Protein AF-T0RQZ4-F1 (afdb_monomer)

Organism: Saprolegnia diclina (strain VS20) (NCBI:txid1156394)

Structure (mmCIF, N/CA/C/O backbone):
data_AF-T0RQZ4-F1
#
_entry.id   AF-T0RQZ4-F1
#
loop_
_atom_site.group_PDB
_atom_site.id
_atom_site.type_symbol
_atom_site.label_atom_id
_atom_site.label_alt_id
_atom_site.label_comp_id
_atom_site.label_asym_id
_atom_site.label_entity_id
_atom_site.label_seq_id
_atom_site.pdbx_PDB_ins_code
_atom_site.Cartn_x
_atom_site.Cartn_y
_atom_site.Cartn_z
_atom_site.occupancy
_atom_site.B_iso_or_equiv
_atom_site.auth_seq_id
_atom_site.auth_comp_id
_atom_site.auth_asym_id
_atom_site.auth_atom_id
_atom_site.pdbx_PDB_model_num
ATOM 1 N N . MET A 1 1 ? 14.584 6.605 -22.635 1.00 81.25 1 MET A N 1
ATOM 2 C CA . MET A 1 1 ? 15.066 6.398 -21.259 1.00 81.25 1 MET A CA 1
ATOM 3 C C . MET A 1 1 ? 16.107 5.283 -21.210 1.00 81.25 1 MET A C 1
ATOM 5 O O . MET A 1 1 ? 16.076 4.429 -22.085 1.00 81.25 1 MET A O 1
ATOM 9 N N . VAL A 1 2 ? 17.010 5.279 -20.231 1.00 85.50 2 VAL A N 1
ATOM 10 C CA . VAL A 1 2 ? 18.076 4.278 -20.057 1.00 85.50 2 VAL A CA 1
ATOM 11 C C . VAL A 1 2 ? 18.074 3.786 -18.611 1.00 85.50 2 VAL A C 1
ATOM 13 O O . VAL A 1 2 ? 17.980 4.597 -17.697 1.00 85.50 2 VAL A O 1
ATOM 16 N N . ILE A 1 3 ? 18.207 2.474 -18.395 1.00 86.31 3 ILE A N 1
ATOM 17 C CA . ILE A 1 3 ? 18.365 1.912 -17.043 1.00 86.31 3 ILE A CA 1
ATOM 18 C C . ILE A 1 3 ? 19.718 2.352 -16.476 1.00 86.31 3 ILE A C 1
ATOM 20 O O . ILE A 1 3 ? 20.751 2.142 -17.133 1.00 86.31 3 ILE A O 1
ATOM 24 N N . LYS A 1 4 ? 19.682 2.965 -15.289 1.00 89.12 4 LYS A N 1
ATOM 25 C CA . LYS A 1 4 ? 20.854 3.384 -14.512 1.00 89.12 4 LYS A CA 1
ATOM 26 C C . LYS A 1 4 ? 21.158 2.427 -13.371 1.00 89.12 4 LYS A C 1
ATOM 28 O O . LYS A 1 4 ? 22.327 2.123 -13.177 1.00 89.12 4 LYS A O 1
ATOM 33 N N . ASP A 1 5 ? 20.125 1.971 -12.672 1.00 87.69 5 ASP A N 1
ATOM 34 C CA . ASP A 1 5 ? 20.266 1.143 -11.477 1.00 87.69 5 ASP A CA 1
ATOM 35 C C . ASP A 1 5 ? 18.985 0.330 -11.211 1.00 87.69 5 ASP A C 1
ATOM 37 O O . ASP A 1 5 ? 17.994 0.462 -11.939 1.00 87.69 5 ASP A O 1
ATOM 41 N N . THR A 1 6 ? 18.994 -0.487 -10.162 1.00 87.94 6 THR A N 1
ATOM 42 C CA . THR A 1 6 ? 17.877 -1.313 -9.688 1.00 87.94 6 THR A CA 1
ATOM 43 C C . THR A 1 6 ? 17.636 -1.098 -8.201 1.00 87.94 6 THR A C 1
ATOM 45 O O . THR A 1 6 ? 18.568 -1.167 -7.409 1.00 87.94 6 THR A O 1
ATOM 48 N N . VAL A 1 7 ? 16.378 -0.875 -7.815 1.00 87.06 7 VAL A N 1
ATOM 49 C CA . VAL A 1 7 ? 15.953 -0.832 -6.403 1.00 87.06 7 VAL A CA 1
ATOM 50 C C . VAL A 1 7 ? 15.692 -2.248 -5.889 1.00 87.06 7 VAL A C 1
ATOM 52 O O . VAL A 1 7 ? 16.010 -2.572 -4.748 1.00 87.06 7 VAL A O 1
ATOM 55 N N . SER A 1 8 ? 15.129 -3.091 -6.751 1.00 85.12 8 SER A N 1
ATOM 56 C CA . SER A 1 8 ? 14.839 -4.498 -6.502 1.00 85.12 8 SER A CA 1
ATOM 57 C C . SER A 1 8 ? 14.803 -5.262 -7.827 1.00 85.12 8 SER A C 1
ATOM 59 O O . SER A 1 8 ? 14.962 -4.669 -8.898 1.00 85.12 8 SER A O 1
ATOM 61 N N . ASP A 1 9 ? 14.512 -6.561 -7.766 1.00 82.38 9 ASP A N 1
ATOM 62 C CA . ASP A 1 9 ? 14.287 -7.396 -8.953 1.00 82.38 9 ASP A CA 1
ATOM 63 C C . ASP A 1 9 ? 13.127 -6.889 -9.831 1.00 82.38 9 ASP A C 1
ATOM 65 O O . ASP A 1 9 ? 13.069 -7.184 -11.026 1.00 82.38 9 ASP A O 1
ATOM 69 N N . TRP A 1 10 ? 12.202 -6.110 -9.256 1.00 83.62 10 TRP A N 1
ATOM 70 C CA . TRP A 1 10 ? 10.980 -5.664 -9.927 1.00 83.62 10 TRP A CA 1
ATOM 71 C C . TRP A 1 10 ? 10.918 -4.156 -10.166 1.00 83.62 10 TRP A C 1
ATOM 73 O O . TRP A 1 10 ? 10.057 -3.709 -10.925 1.00 83.62 10 TRP A O 1
ATOM 83 N N . VAL A 1 11 ? 11.818 -3.359 -9.583 1.00 86.38 11 VAL A N 1
ATOM 84 C CA . VAL A 1 11 ? 11.819 -1.896 -9.713 1.00 86.38 11 VAL A CA 1
ATOM 85 C C . VAL A 1 11 ? 13.185 -1.385 -10.160 1.00 86.38 11 VAL A C 1
ATOM 87 O O . VAL A 1 11 ? 14.201 -1.566 -9.492 1.00 86.38 11 VAL A O 1
ATOM 90 N N . TYR A 1 12 ? 13.187 -0.653 -11.272 1.00 88.12 12 TYR A N 1
ATOM 91 C CA . TYR A 1 12 ? 14.381 -0.114 -11.916 1.00 88.12 12 TYR A CA 1
ATOM 92 C C . TYR A 1 12 ? 14.432 1.406 -11.800 1.00 88.12 12 TYR A C 1
ATOM 94 O O . TYR A 1 12 ? 13.409 2.082 -11.927 1.00 88.12 12 TYR A O 1
ATOM 102 N N . ILE A 1 13 ? 15.637 1.951 -11.632 1.00 89.94 13 ILE A N 1
ATOM 103 C CA . ILE A 1 13 ? 15.907 3.381 -11.763 1.00 89.94 13 ILE A CA 1
ATOM 104 C C . ILE A 1 13 ? 16.245 3.665 -13.220 1.00 89.94 13 ILE A C 1
ATOM 106 O O . ILE A 1 13 ? 17.260 3.223 -13.770 1.00 89.94 13 ILE A O 1
ATOM 110 N N . VAL A 1 14 ? 15.367 4.424 -13.855 1.00 89.12 14 VAL A N 1
ATOM 111 C CA . VAL A 1 14 ? 15.401 4.708 -15.279 1.00 89.12 14 VAL A CA 1
ATOM 112 C C . VAL A 1 14 ? 15.582 6.209 -15.482 1.00 89.12 14 VAL A C 1
ATOM 114 O O . VAL A 1 14 ? 14.840 7.011 -14.927 1.00 89.12 14 VAL A O 1
ATOM 117 N N . GLU A 1 15 ? 16.573 6.599 -16.279 1.00 89.06 15 GLU A N 1
ATOM 118 C CA . GLU A 1 15 ? 16.879 7.999 -16.582 1.00 89.06 15 GLU A CA 1
ATOM 119 C C . GLU A 1 15 ? 16.358 8.385 -17.970 1.00 89.06 15 GLU A C 1
ATOM 121 O O . GLU A 1 15 ? 16.585 7.697 -18.972 1.00 89.06 15 GLU A O 1
ATOM 126 N N . GLU A 1 16 ? 15.654 9.505 -18.057 1.00 85.69 16 GLU A N 1
ATOM 127 C CA . GLU A 1 16 ? 15.330 10.153 -19.319 1.00 85.69 16 GLU A CA 1
ATOM 128 C C . GLU A 1 16 ? 16.602 10.646 -20.028 1.00 85.69 16 GLU A C 1
ATOM 130 O O . GLU A 1 16 ? 17.555 11.120 -19.420 1.00 85.69 16 GLU A O 1
ATOM 135 N N . VAL A 1 17 ? 16.646 10.517 -21.358 1.00 80.12 17 VAL A N 1
ATOM 136 C CA . VAL A 1 17 ? 17.841 10.911 -22.135 1.00 80.12 17 VAL A CA 1
ATOM 137 C C . VAL A 1 17 ? 17.992 12.440 -22.160 1.00 80.12 17 VAL A C 1
ATOM 139 O O . VAL A 1 17 ? 19.100 12.965 -22.268 1.00 80.12 17 VAL A O 1
ATOM 142 N N . ARG A 1 18 ? 16.865 13.153 -22.073 1.00 81.81 18 ARG A N 1
ATOM 143 C CA . ARG A 1 18 ? 16.755 14.607 -21.944 1.00 81.81 18 ARG A CA 1
ATOM 144 C C . ARG A 1 18 ? 15.300 14.927 -21.557 1.00 81.81 18 ARG A C 1
ATOM 146 O O . ARG A 1 18 ? 14.434 14.559 -22.348 1.00 81.81 18 ARG A O 1
ATOM 153 N N . PRO A 1 19 ? 15.020 15.598 -20.422 1.00 77.38 19 PRO A N 1
ATOM 154 C CA . PRO A 1 19 ? 15.927 15.988 -19.326 1.00 77.38 19 PRO A CA 1
ATOM 155 C C . PRO A 1 19 ? 16.547 14.765 -18.623 1.00 77.38 19 PRO A C 1
ATOM 157 O O . PRO A 1 19 ? 16.041 13.669 -18.770 1.00 77.38 19 PRO A O 1
ATOM 160 N N . LYS A 1 20 ? 17.644 14.909 -17.863 1.00 84.69 20 LYS A N 1
ATOM 161 C CA . LYS A 1 20 ? 18.278 13.792 -17.114 1.00 84.69 20 LYS A CA 1
ATOM 162 C C . LYS A 1 20 ? 17.485 13.401 -15.853 1.00 84.69 20 LYS A C 1
ATOM 164 O O . LYS A 1 20 ? 18.049 13.275 -14.770 1.00 84.69 20 LYS A O 1
ATOM 169 N N . LYS A 1 21 ? 16.161 13.303 -15.962 1.00 86.75 21 LYS A N 1
ATOM 170 C CA . LYS A 1 21 ? 15.284 12.993 -14.834 1.00 86.75 21 LYS A CA 1
ATOM 171 C C . LYS A 1 21 ? 15.275 11.489 -14.589 1.00 86.75 21 LYS A C 1
ATOM 173 O O . LYS A 1 21 ? 15.213 10.707 -15.535 1.00 86.75 21 LYS A O 1
ATOM 178 N N . THR A 1 22 ? 15.345 11.090 -13.327 1.00 89.00 22 THR A N 1
ATOM 179 C CA . THR A 1 22 ? 15.272 9.690 -12.911 1.00 89.00 22 THR A CA 1
ATOM 180 C C . THR A 1 22 ? 13.870 9.340 -12.431 1.00 89.00 22 THR A C 1
ATOM 182 O O . THR A 1 22 ? 13.175 10.148 -11.814 1.00 89.00 22 THR A O 1
ATOM 185 N N . HIS A 1 23 ? 13.451 8.119 -12.744 1.00 87.56 23 HIS A N 1
ATOM 186 C CA . HIS A 1 23 ? 12.140 7.578 -12.424 1.00 87.56 23 HIS A CA 1
ATOM 187 C C . HIS A 1 23 ? 12.297 6.153 -11.911 1.00 87.56 23 HIS A C 1
ATOM 189 O O . HIS A 1 23 ? 13.083 5.378 -12.458 1.00 87.56 23 HIS A O 1
ATOM 195 N N . HIS A 1 24 ? 11.513 5.793 -10.900 1.00 90.69 24 HIS A N 1
ATOM 196 C CA . HIS A 1 24 ? 11.299 4.393 -10.562 1.00 90.69 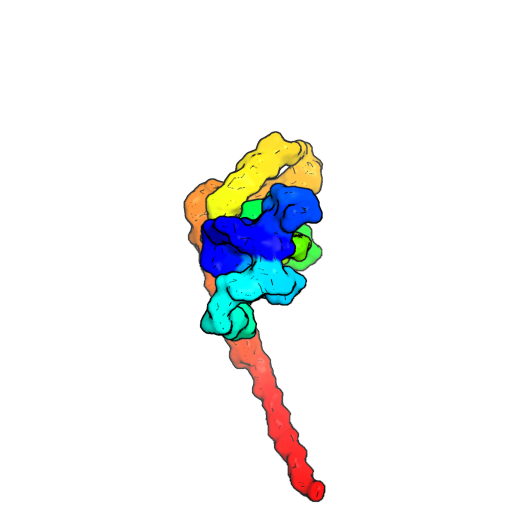24 HIS A CA 1
ATOM 197 C C . HIS A 1 24 ? 10.283 3.812 -11.539 1.00 90.69 24 HIS A C 1
ATOM 199 O O . HIS A 1 24 ? 9.234 4.412 -11.773 1.00 90.69 24 HIS A O 1
ATOM 205 N N . VAL A 1 25 ? 10.604 2.666 -12.131 1.00 87.75 25 VAL A N 1
ATOM 206 C CA . VAL A 1 25 ? 9.766 2.003 -13.131 1.00 87.75 25 VAL A CA 1
ATOM 207 C C . VAL A 1 25 ? 9.712 0.517 -12.821 1.00 87.75 25 VAL A C 1
ATOM 209 O O . VAL A 1 25 ? 10.745 -0.142 -12.713 1.00 87.75 25 VAL A O 1
ATOM 212 N N . HIS A 1 26 ? 8.500 -0.015 -12.702 1.00 87.75 26 HIS A N 1
ATOM 213 C CA . HIS A 1 26 ? 8.287 -1.440 -12.511 1.00 87.75 26 HIS A CA 1
ATOM 214 C C . HIS A 1 26 ? 8.717 -2.223 -13.760 1.00 87.75 26 HIS A C 1
ATOM 216 O O . HIS A 1 26 ? 8.471 -1.783 -14.887 1.00 87.75 26 HIS A O 1
ATOM 222 N N . ALA A 1 27 ? 9.290 -3.411 -13.576 1.00 83.69 27 ALA A N 1
ATOM 223 C CA . ALA A 1 27 ? 9.849 -4.258 -14.628 1.00 83.69 27 ALA A CA 1
ATOM 224 C C . ALA A 1 27 ? 8.870 -4.463 -15.799 1.00 83.69 27 ALA A C 1
ATOM 226 O O . ALA A 1 27 ? 9.213 -4.244 -16.960 1.00 83.69 27 ALA A O 1
ATOM 227 N N . ALA A 1 28 ? 7.602 -4.752 -15.489 1.00 80.94 28 ALA A N 1
ATOM 228 C CA . ALA A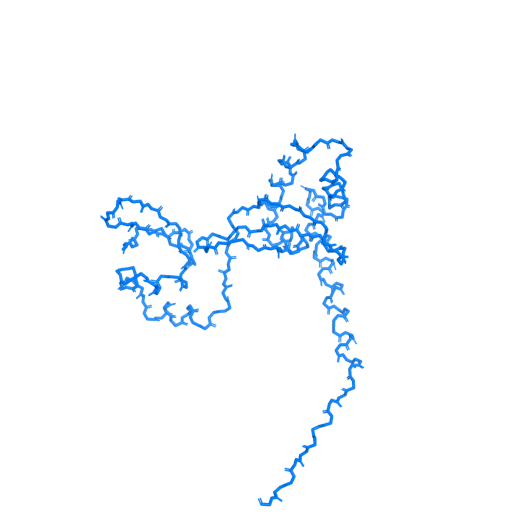 1 28 ? 6.532 -4.900 -16.482 1.00 80.94 28 ALA A CA 1
ATOM 229 C C . ALA A 1 28 ? 6.312 -3.674 -17.386 1.00 80.94 28 ALA A C 1
ATOM 231 O O . ALA A 1 28 ? 5.886 -3.815 -18.531 1.00 80.94 28 ALA A O 1
ATOM 232 N N . ARG A 1 29 ? 6.628 -2.466 -16.907 1.00 81.19 29 ARG A N 1
ATOM 233 C CA . ARG A 1 29 ? 6.483 -1.222 -17.677 1.00 81.19 29 ARG A CA 1
ATOM 234 C C . ARG A 1 29 ? 7.705 -0.911 -18.534 1.00 81.19 29 ARG A C 1
ATOM 236 O O . ARG A 1 29 ? 7.605 -0.094 -19.446 1.00 81.19 29 ARG A O 1
ATOM 243 N N . LEU A 1 30 ? 8.839 -1.579 -18.317 1.00 80.81 30 LEU A N 1
ATOM 244 C CA . LEU A 1 30 ? 10.047 -1.347 -19.112 1.00 80.81 30 LEU A CA 1
ATOM 245 C C . LEU A 1 30 ? 9.861 -1.668 -20.595 1.00 80.81 30 LEU A C 1
ATOM 247 O O . LEU A 1 30 ? 10.516 -1.048 -21.430 1.00 80.81 30 LEU A O 1
ATOM 251 N N . LYS A 1 31 ? 8.918 -2.556 -20.935 1.00 74.75 31 LYS A N 1
ATOM 252 C CA . LYS A 1 31 ? 8.532 -2.862 -22.321 1.00 74.75 31 LYS A CA 1
ATOM 253 C C . LYS A 1 31 ? 8.062 -1.633 -23.102 1.00 74.75 31 LYS A C 1
ATOM 255 O O . LYS A 1 31 ? 8.258 -1.572 -24.311 1.00 74.75 31 LYS A O 1
ATOM 260 N N . VAL A 1 32 ? 7.498 -0.637 -22.417 1.00 76.19 32 VAL A N 1
ATOM 261 C CA . VAL A 1 32 ? 7.045 0.624 -23.025 1.00 76.19 32 VAL A CA 1
ATOM 262 C C . VAL A 1 32 ? 8.235 1.511 -23.425 1.00 76.19 32 VAL A C 1
ATOM 264 O O . VAL A 1 32 ? 8.134 2.338 -24.329 1.00 76.19 32 VAL A O 1
ATOM 267 N N . TYR A 1 33 ? 9.401 1.320 -22.803 1.00 76.06 33 TYR A N 1
ATOM 268 C CA . TYR A 1 33 ? 10.583 2.148 -23.016 1.00 76.06 33 TYR A CA 1
ATOM 269 C C . TYR A 1 33 ? 11.620 1.425 -23.884 1.00 76.06 33 TYR A C 1
ATOM 271 O O . TYR A 1 33 ? 12.495 0.730 -23.376 1.00 76.06 33 TYR A O 1
ATOM 279 N N . ASN A 1 34 ? 11.590 1.676 -25.197 1.00 69.38 34 ASN A N 1
ATOM 280 C CA . ASN A 1 34 ? 12.434 1.018 -26.215 1.00 69.38 34 ASN A CA 1
ATOM 281 C C . ASN A 1 34 ? 13.940 0.919 -25.866 1.00 69.38 34 ASN A C 1
ATOM 283 O O . ASN A 1 34 ? 14.592 -0.089 -26.110 1.00 69.38 34 ASN A O 1
ATOM 287 N N . ASN A 1 35 ? 14.527 1.963 -25.278 1.00 73.06 35 ASN A N 1
ATOM 288 C CA . ASN A 1 35 ? 15.952 1.947 -24.922 1.00 73.06 35 ASN A CA 1
ATOM 289 C C . ASN A 1 35 ? 16.241 1.228 -23.593 1.00 73.06 35 ASN A C 1
ATOM 291 O O . ASN A 1 35 ? 17.357 0.752 -23.395 1.00 73.06 35 ASN A O 1
ATOM 295 N N . ALA A 1 36 ? 15.263 1.151 -22.687 1.00 70.19 36 ALA A N 1
ATOM 296 C CA . ALA A 1 36 ? 15.402 0.431 -21.425 1.00 70.19 36 ALA A CA 1
ATOM 297 C C . ALA A 1 36 ? 15.150 -1.072 -21.620 1.00 70.19 36 ALA A C 1
ATOM 299 O O . ALA A 1 36 ? 15.891 -1.881 -21.072 1.00 70.19 36 ALA A O 1
ATOM 300 N N . SER A 1 37 ? 14.185 -1.445 -22.467 1.00 65.81 37 SER A N 1
ATOM 301 C CA . SER A 1 37 ? 13.872 -2.843 -22.778 1.00 65.81 37 SER A CA 1
ATOM 302 C C . SER A 1 37 ? 15.037 -3.594 -23.428 1.00 65.81 37 SER A C 1
ATOM 304 O O . SER A 1 37 ? 15.242 -4.763 -23.125 1.00 65.81 37 SER A O 1
ATOM 306 N N . LYS A 1 38 ? 15.867 -2.922 -24.240 1.00 73.75 38 LYS A N 1
ATOM 307 C CA . LYS A 1 38 ? 17.077 -3.508 -24.855 1.00 73.75 38 LYS A CA 1
ATOM 308 C C . LYS A 1 38 ? 18.134 -3.990 -23.857 1.00 73.75 38 LYS A C 1
ATOM 310 O O . LYS A 1 38 ? 19.011 -4.754 -24.242 1.00 73.75 38 LYS A O 1
ATOM 315 N N . LYS A 1 39 ? 18.093 -3.517 -22.607 1.00 73.94 39 LYS A N 1
ATOM 316 C CA . LYS A 1 39 ? 19.010 -3.950 -21.541 1.00 73.94 39 LYS A CA 1
ATOM 317 C C . LYS A 1 39 ? 18.477 -5.142 -20.737 1.00 73.94 39 LYS A C 1
ATOM 319 O O . LYS A 1 39 ? 19.198 -5.643 -19.880 1.00 73.94 39 LYS A O 1
ATOM 324 N N . LEU A 1 40 ? 17.240 -5.574 -20.976 1.00 73.25 40 LEU A N 1
ATOM 325 C CA . LEU A 1 40 ? 16.639 -6.708 -20.278 1.00 73.25 40 LEU A CA 1
ATOM 326 C C . LEU A 1 40 ? 16.945 -8.005 -21.025 1.00 73.25 40 LEU A C 1
ATOM 328 O O . LEU A 1 40 ? 16.901 -8.045 -22.255 1.00 73.25 40 LEU A O 1
ATOM 332 N N . SER A 1 41 ? 17.236 -9.073 -20.285 1.00 77.44 41 SER A N 1
ATOM 333 C CA . SER A 1 41 ? 17.366 -10.407 -20.871 1.00 77.44 41 SER A CA 1
ATOM 334 C C . SER A 1 41 ? 15.997 -10.936 -21.312 1.00 77.44 41 SER A C 1
ATOM 336 O O . SER A 1 41 ? 14.969 -10.598 -20.720 1.00 77.44 41 SER A O 1
ATOM 338 N N . SER A 1 42 ? 15.971 -11.801 -22.330 1.00 75.69 42 SER A N 1
ATOM 339 C CA . SER A 1 42 ? 14.745 -12.493 -22.759 1.00 75.69 42 SER A CA 1
ATOM 340 C C . SER A 1 42 ? 14.101 -13.271 -21.610 1.00 75.69 42 SER A C 1
ATOM 342 O O . SER A 1 42 ? 12.900 -13.173 -21.406 1.00 75.69 42 SER A O 1
ATOM 344 N N . GLN A 1 43 ? 14.915 -13.930 -20.781 1.00 75.31 43 GLN A N 1
ATOM 345 C CA . GLN A 1 43 ? 14.454 -14.649 -19.594 1.00 75.31 43 GLN A CA 1
ATOM 346 C C . GLN A 1 43 ? 13.706 -13.746 -18.602 1.00 75.31 43 GLN A C 1
ATOM 348 O O . GLN A 1 43 ? 12.715 -14.169 -18.015 1.00 75.31 43 GLN A O 1
ATOM 353 N N . LEU A 1 44 ? 14.163 -12.506 -18.407 1.00 72.56 44 LEU A N 1
ATOM 354 C CA . LEU A 1 44 ? 13.497 -11.551 -17.524 1.00 72.56 44 LEU A CA 1
ATOM 355 C C . LEU A 1 44 ? 12.191 -11.033 -18.140 1.00 72.56 44 LEU A C 1
ATOM 357 O O . LEU A 1 44 ? 11.211 -10.848 -17.426 1.00 72.56 44 LEU A O 1
ATOM 361 N N . LEU A 1 45 ? 12.154 -10.826 -19.459 1.00 73.94 45 LEU A N 1
ATOM 362 C CA . LEU A 1 45 ? 10.930 -10.452 -20.176 1.00 73.94 45 LEU A CA 1
ATOM 363 C C . LEU A 1 45 ? 9.870 -11.557 -20.109 1.00 73.94 45 LEU A C 1
ATOM 365 O O . LEU A 1 45 ? 8.705 -11.249 -19.861 1.00 73.94 45 LEU A O 1
ATOM 369 N N . ASP A 1 46 ? 10.285 -12.815 -20.253 1.00 75.50 46 ASP A N 1
ATOM 370 C CA . ASP A 1 46 ? 9.414 -13.979 -20.094 1.00 75.50 46 ASP A CA 1
ATOM 371 C C . ASP A 1 46 ? 8.949 -14.101 -18.636 1.00 75.50 46 ASP A C 1
ATOM 373 O O . ASP A 1 46 ? 7.761 -14.266 -18.366 1.00 75.50 46 ASP A O 1
ATOM 377 N N . ALA A 1 47 ? 9.857 -13.936 -17.668 1.00 73.00 47 ALA A N 1
ATOM 378 C CA . ALA A 1 47 ? 9.503 -13.938 -16.250 1.00 73.00 47 ALA A CA 1
ATOM 379 C C . ALA A 1 47 ? 8.481 -12.843 -15.913 1.00 73.00 47 ALA A C 1
ATOM 381 O O . ALA A 1 47 ? 7.563 -13.095 -15.145 1.00 73.00 47 ALA A O 1
ATOM 382 N N . ILE A 1 48 ? 8.590 -11.655 -16.508 1.00 72.75 48 ILE A N 1
ATOM 383 C CA . ILE A 1 48 ? 7.604 -10.575 -16.368 1.00 72.75 48 ILE A CA 1
ATOM 384 C C . ILE A 1 48 ? 6.233 -10.982 -16.929 1.00 72.75 48 ILE A C 1
ATOM 386 O O . ILE A 1 48 ? 5.222 -10.652 -16.315 1.00 72.75 48 ILE A O 1
ATOM 390 N N . ASP A 1 49 ? 6.187 -11.673 -18.072 1.00 71.06 49 ASP A N 1
ATOM 391 C CA . ASP A 1 49 ? 4.928 -12.081 -18.716 1.00 71.06 49 ASP A CA 1
ATOM 392 C C . ASP A 1 49 ? 4.215 -13.219 -17.986 1.00 71.06 49 ASP A C 1
ATOM 394 O O . ASP A 1 49 ? 2.984 -13.275 -17.979 1.00 71.06 49 ASP A O 1
ATOM 398 N N . PHE A 1 50 ? 4.979 -14.120 -17.366 1.00 67.69 50 PHE A N 1
ATOM 399 C CA . PHE A 1 50 ? 4.445 -15.299 -16.681 1.00 67.69 50 PHE A CA 1
ATOM 400 C C . PHE A 1 50 ? 4.351 -15.145 -15.153 1.00 67.69 50 PHE A C 1
ATOM 402 O O . PHE A 1 50 ? 3.735 -15.981 -14.491 1.00 67.69 50 PHE A O 1
ATOM 409 N N . SER A 1 51 ? 4.930 -14.089 -14.577 1.00 62.59 51 SER A N 1
ATOM 410 C CA . SER A 1 51 ? 4.854 -13.782 -13.146 1.00 62.59 51 SER A CA 1
ATOM 411 C C . SER A 1 51 ? 3.503 -13.168 -12.779 1.00 62.59 51 SER A C 1
ATOM 413 O O . SER A 1 51 ? 3.014 -12.238 -13.423 1.00 62.59 51 SER A O 1
ATOM 415 N N . SER A 1 52 ? 2.907 -13.639 -11.679 1.00 63.53 52 SER A N 1
ATOM 416 C CA . SER A 1 52 ? 1.891 -12.855 -10.980 1.00 63.53 52 SER A CA 1
ATOM 417 C C . SER A 1 52 ? 2.548 -11.559 -10.509 1.00 63.53 52 SER A C 1
ATOM 419 O O . SER A 1 52 ? 3.396 -11.610 -9.623 1.00 63.53 52 SER A O 1
ATOM 421 N N . MET A 1 53 ? 2.179 -10.431 -11.118 1.00 68.00 53 MET A N 1
ATOM 422 C CA . MET A 1 53 ? 2.803 -9.119 -10.920 1.00 68.00 53 MET A CA 1
ATOM 423 C C . MET A 1 53 ? 3.129 -8.849 -9.437 1.00 68.00 53 MET A C 1
ATOM 425 O O . MET A 1 53 ? 2.228 -8.608 -8.630 1.00 68.00 53 MET A O 1
ATOM 429 N N . VAL A 1 54 ? 4.413 -8.932 -9.071 1.00 75.12 54 VAL A N 1
ATOM 430 C CA . VAL A 1 54 ? 4.886 -8.657 -7.708 1.00 75.12 54 VAL A CA 1
ATOM 431 C C . VAL A 1 54 ? 5.037 -7.153 -7.574 1.00 75.12 54 VAL A C 1
ATOM 433 O O . VAL A 1 54 ? 5.951 -6.557 -8.129 1.00 75.12 54 VAL A O 1
ATOM 436 N N . THR A 1 55 ? 4.106 -6.528 -6.865 1.00 85.06 55 THR A N 1
ATOM 437 C CA . THR A 1 55 ? 4.076 -5.076 -6.705 1.00 85.06 55 THR A CA 1
ATOM 438 C C . THR A 1 55 ? 4.641 -4.663 -5.358 1.00 85.06 55 THR A C 1
ATOM 440 O O . THR A 1 55 ? 4.204 -5.158 -4.318 1.00 85.06 55 THR A O 1
ATOM 443 N N . GLU A 1 56 ? 5.545 -3.692 -5.366 1.00 89.06 56 GLU A N 1
ATOM 444 C CA . GLU A 1 56 ? 6.070 -3.085 -4.147 1.00 89.06 56 GLU A CA 1
ATOM 445 C C . GLU A 1 56 ? 5.264 -1.844 -3.773 1.00 89.06 56 GLU A C 1
ATOM 447 O O . GLU A 1 56 ? 4.955 -1.005 -4.618 1.00 89.06 56 GLU A O 1
ATOM 452 N N . VAL A 1 57 ? 4.914 -1.714 -2.495 1.00 93.88 57 VAL A N 1
ATOM 453 C CA . VAL A 1 57 ? 4.290 -0.491 -1.976 1.00 93.88 57 VAL A CA 1
ATOM 454 C C . VAL A 1 57 ? 5.351 0.594 -1.910 1.00 93.88 57 VAL A C 1
ATOM 456 O O . VAL A 1 57 ? 6.424 0.339 -1.377 1.00 93.88 57 VAL A O 1
ATOM 459 N N . ASP A 1 58 ? 5.058 1.805 -2.372 1.00 94.62 58 ASP A N 1
ATOM 460 C CA . ASP A 1 58 ? 5.892 2.986 -2.147 1.00 94.62 58 ASP A CA 1
ATOM 461 C C . ASP A 1 58 ? 5.524 3.640 -0.806 1.00 94.62 58 ASP A C 1
ATOM 463 O O . ASP A 1 58 ? 6.285 3.567 0.163 1.00 94.62 58 ASP A O 1
ATOM 467 N N . HIS A 1 59 ? 4.304 4.165 -0.706 1.00 95.94 59 HIS A N 1
ATOM 468 C CA . HIS A 1 59 ? 3.750 4.750 0.510 1.00 95.94 59 HIS A CA 1
ATOM 469 C C . HIS A 1 59 ? 2.216 4.662 0.523 1.00 95.94 59 HIS A C 1
ATOM 471 O O . HIS A 1 59 ? 1.583 4.276 -0.461 1.00 95.94 59 HIS A O 1
ATOM 477 N N . PHE A 1 60 ? 1.621 5.021 1.659 1.00 97.62 60 PHE A N 1
ATOM 478 C CA . PHE A 1 60 ? 0.176 5.178 1.796 1.00 97.62 60 PHE A CA 1
ATOM 479 C C . PHE A 1 60 ? -0.174 6.663 1.801 1.00 97.62 60 PHE A C 1
ATOM 481 O O . PHE A 1 60 ? 0.520 7.455 2.445 1.00 97.62 60 PHE A O 1
ATOM 488 N N . GLN A 1 61 ? -1.247 7.029 1.104 1.00 96.12 61 GLN A N 1
ATOM 489 C CA . GLN A 1 61 ? -1.694 8.424 0.990 1.00 96.12 61 GLN A CA 1
ATOM 490 C C . GLN A 1 61 ? -3.089 8.670 1.578 1.00 96.12 61 GLN A C 1
ATOM 492 O O . GLN A 1 61 ? -3.484 9.815 1.769 1.00 96.12 61 GLN A O 1
ATOM 497 N N . GLY A 1 62 ? -3.820 7.611 1.931 1.00 95.75 62 GLY A N 1
ATOM 498 C CA . GLY A 1 62 ? -5.181 7.704 2.449 1.00 95.75 62 GLY A CA 1
ATOM 499 C C . GLY A 1 62 ? -5.599 6.454 3.216 1.00 95.75 62 GLY A C 1
ATOM 500 O O . GLY A 1 62 ? -5.020 5.380 3.046 1.00 95.75 62 GLY A O 1
ATOM 501 N N . HIS A 1 63 ? -6.622 6.605 4.047 1.00 96.69 63 HIS A N 1
ATOM 502 C CA . HIS A 1 63 ? -7.326 5.519 4.718 1.00 96.69 63 HIS A CA 1
ATOM 503 C C . HIS A 1 63 ? -8.826 5.795 4.659 1.00 96.69 63 HIS A C 1
ATOM 505 O O . HIS A 1 63 ? -9.229 6.950 4.531 1.00 96.69 63 HIS A O 1
ATOM 511 N N . ARG A 1 64 ? -9.636 4.738 4.705 1.00 95.56 64 ARG A N 1
ATOM 512 C CA . ARG A 1 64 ? -11.097 4.841 4.778 1.00 95.56 64 ARG A CA 1
ATOM 513 C C . ARG A 1 64 ? -11.714 3.569 5.334 1.00 95.56 64 ARG A C 1
ATOM 515 O O . ARG A 1 64 ? -11.092 2.501 5.297 1.00 95.56 64 ARG A O 1
ATOM 522 N N . ILE A 1 65 ? -12.975 3.666 5.730 1.00 96.00 65 ILE A N 1
ATOM 523 C CA . ILE A 1 65 ? -13.865 2.513 5.842 1.00 96.00 65 ILE A CA 1
ATOM 524 C C . ILE A 1 65 ? -14.873 2.616 4.700 1.00 96.00 65 ILE A C 1
ATOM 526 O O . ILE A 1 65 ? -15.634 3.574 4.614 1.00 96.00 65 ILE A O 1
ATOM 530 N N . ASN A 1 66 ? -14.846 1.659 3.771 1.00 94.69 66 ASN A N 1
ATOM 531 C CA . ASN A 1 66 ? -15.762 1.700 2.632 1.00 94.69 66 ASN A CA 1
ATOM 532 C C . ASN A 1 66 ? -17.209 1.364 3.049 1.00 94.69 66 ASN A C 1
ATOM 534 O O . ASN A 1 66 ? -17.464 0.927 4.170 1.00 94.69 66 ASN A O 1
ATOM 538 N N . GLU A 1 67 ? -18.164 1.517 2.129 1.00 93.62 67 GLU A N 1
ATOM 539 C CA . GLU A 1 67 ? -19.596 1.268 2.387 1.00 93.62 67 GLU A CA 1
ATOM 540 C C . GLU A 1 67 ? -19.897 -0.162 2.872 1.00 93.62 67 GLU A C 1
ATOM 542 O O . GLU A 1 67 ? -20.870 -0.392 3.586 1.00 93.62 67 GLU A O 1
ATOM 547 N N . ALA A 1 68 ? -19.042 -1.129 2.527 1.00 92.88 68 ALA A N 1
ATOM 548 C CA . ALA A 1 68 ? -19.143 -2.512 2.987 1.00 92.88 68 ALA A CA 1
ATOM 549 C C . ALA A 1 68 ? -18.505 -2.744 4.374 1.00 92.88 68 ALA A C 1
ATOM 551 O O . ALA A 1 68 ? -18.392 -3.890 4.813 1.00 92.88 68 ALA A O 1
ATOM 552 N N . GLY A 1 69 ? -18.051 -1.686 5.051 1.00 92.06 69 GLY A N 1
ATOM 553 C CA . GLY A 1 69 ? -17.370 -1.752 6.342 1.00 92.06 69 GLY A CA 1
ATOM 554 C C . GLY A 1 69 ? -15.929 -2.262 6.261 1.00 92.06 69 GLY A C 1
ATOM 555 O O . GLY A 1 69 ? -15.356 -2.639 7.281 1.00 92.06 69 GLY A O 1
ATOM 556 N N . ILE A 1 70 ? -15.329 -2.326 5.067 1.00 93.81 70 ILE A N 1
ATOM 557 C CA . ILE A 1 70 ? -13.957 -2.812 4.896 1.00 93.81 70 ILE A CA 1
ATOM 558 C C . ILE A 1 70 ? -12.990 -1.649 5.100 1.00 93.81 70 ILE A C 1
ATOM 560 O O . ILE A 1 70 ? -13.057 -0.635 4.405 1.00 93.81 70 ILE A O 1
ATOM 564 N N . MET A 1 71 ? -12.058 -1.839 6.030 1.00 96.19 71 MET A N 1
ATOM 565 C CA . MET A 1 71 ? -10.950 -0.926 6.287 1.00 96.19 71 MET A CA 1
ATOM 566 C C . MET A 1 71 ? -9.905 -1.025 5.172 1.00 96.19 71 MET A C 1
ATOM 568 O O . MET A 1 71 ? -9.352 -2.105 4.925 1.00 96.19 71 MET A O 1
ATOM 572 N N . GLU A 1 72 ? -9.616 0.093 4.511 1.00 97.31 72 GLU A N 1
ATOM 573 C CA . GLU A 1 72 ? -8.731 0.153 3.346 1.00 97.31 72 GLU A CA 1
ATOM 574 C C . GLU A 1 72 ? -7.693 1.275 3.457 1.00 97.31 72 GLU A C 1
ATOM 576 O O . GLU A 1 72 ? -7.939 2.315 4.067 1.00 97.31 72 GLU A O 1
ATOM 581 N N . LEU A 1 73 ? -6.546 1.063 2.809 1.00 97.50 73 LEU A N 1
ATOM 582 C CA . LEU A 1 73 ? -5.484 2.046 2.610 1.00 97.50 73 LEU A CA 1
ATOM 583 C C . LEU A 1 73 ? -5.291 2.334 1.134 1.00 97.50 73 LEU A C 1
ATOM 585 O O . LEU A 1 73 ? -5.188 1.410 0.320 1.00 97.50 73 LEU A O 1
ATOM 589 N N . ASP A 1 74 ? -5.188 3.615 0.807 1.00 97.56 74 ASP A N 1
ATOM 590 C CA . ASP A 1 74 ? -4.833 4.051 -0.531 1.00 97.56 74 ASP A CA 1
ATOM 591 C C . ASP A 1 74 ? -3.332 3.858 -0.728 1.00 97.56 74 ASP A C 1
ATOM 593 O O . ASP A 1 74 ? -2.503 4.565 -0.144 1.00 97.56 74 ASP A O 1
ATOM 597 N N . THR A 1 75 ? -3.002 2.821 -1.489 1.00 97.31 75 THR A N 1
ATOM 598 C CA . THR A 1 75 ? -1.649 2.296 -1.630 1.00 97.31 75 THR A CA 1
ATOM 599 C C . THR A 1 75 ? -1.059 2.792 -2.936 1.00 97.31 75 THR A C 1
ATOM 601 O O . THR A 1 75 ? -1.553 2.441 -4.010 1.00 97.31 75 THR A O 1
ATOM 604 N N . VAL A 1 76 ? -0.001 3.593 -2.837 1.00 96.00 76 VAL A N 1
ATOM 605 C CA . VAL A 1 76 ? 0.807 4.013 -3.982 1.00 96.00 76 VAL A CA 1
ATOM 606 C C . VAL A 1 76 ? 1.847 2.933 -4.249 1.00 96.00 76 VAL A C 1
ATOM 608 O O . VAL A 1 76 ? 2.511 2.459 -3.325 1.00 96.00 76 VAL A O 1
ATOM 611 N N . TRP A 1 77 ? 1.980 2.529 -5.508 1.00 93.81 77 TRP A N 1
ATOM 612 C CA . TRP A 1 77 ? 2.857 1.436 -5.922 1.00 93.81 77 TRP A CA 1
ATOM 613 C C . TRP A 1 77 ? 4.174 1.969 -6.473 1.00 93.81 77 TRP A C 1
ATOM 615 O O . TRP A 1 77 ? 4.203 2.872 -7.309 1.00 93.81 77 TRP A O 1
ATOM 625 N N . LEU A 1 78 ? 5.281 1.379 -6.041 1.00 90.56 78 LEU A N 1
ATOM 626 C CA . LEU A 1 78 ? 6.602 1.771 -6.493 1.00 90.56 78 LEU A CA 1
ATOM 627 C C . LEU A 1 78 ? 6.788 1.380 -7.966 1.00 90.56 78 LEU A C 1
ATOM 629 O O . LEU A 1 78 ? 6.712 0.213 -8.346 1.00 90.56 78 LEU A O 1
ATOM 633 N N . GLY A 1 79 ? 7.022 2.382 -8.812 1.00 86.31 79 GLY A N 1
ATOM 634 C CA . GLY A 1 79 ? 7.262 2.187 -10.241 1.00 86.31 79 GLY A CA 1
ATOM 635 C C . GLY A 1 79 ? 6.018 1.917 -11.095 1.00 86.31 79 GLY A C 1
ATOM 636 O O . GLY A 1 79 ? 6.156 1.619 -12.287 1.00 86.31 79 GLY A O 1
ATOM 637 N N . ILE A 1 80 ? 4.814 2.047 -10.533 1.00 87.06 80 ILE A N 1
ATOM 638 C CA . ILE A 1 80 ? 3.539 1.937 -11.252 1.00 87.06 80 ILE A CA 1
ATOM 639 C C . ILE A 1 80 ? 2.765 3.245 -11.069 1.00 87.06 80 ILE A C 1
ATOM 641 O O . ILE A 1 80 ? 2.720 3.806 -9.981 1.00 87.06 80 ILE A O 1
ATOM 645 N N . GLU A 1 81 ? 2.176 3.753 -12.150 1.00 85.81 81 GLU A N 1
ATOM 646 C CA . GLU A 1 81 ? 1.314 4.933 -12.075 1.00 85.81 81 GLU A CA 1
ATOM 647 C C . GLU A 1 81 ? -0.048 4.579 -11.485 1.00 85.81 81 GLU A C 1
ATOM 649 O O . GLU A 1 81 ? -0.681 3.602 -11.889 1.00 85.81 81 GLU A O 1
ATOM 654 N N . GLY A 1 82 ? -0.508 5.428 -10.569 1.00 88.12 82 GLY A N 1
ATOM 655 C CA . GLY A 1 82 ? -1.783 5.273 -9.888 1.00 88.12 82 GLY A CA 1
ATOM 656 C C . GLY A 1 82 ? -1.657 4.599 -8.526 1.00 88.12 82 GLY A C 1
ATOM 657 O O . GLY A 1 82 ? -0.661 3.958 -8.184 1.00 88.12 82 GLY A O 1
ATOM 658 N N . SER A 1 83 ? -2.706 4.772 -7.738 1.00 94.88 83 SER A N 1
ATOM 659 C CA . SER A 1 83 ? -2.865 4.144 -6.438 1.00 94.88 83 SER A CA 1
ATOM 660 C C . SER A 1 83 ? -4.059 3.198 -6.464 1.00 94.88 83 SER A C 1
ATOM 662 O O . SER A 1 83 ? -4.890 3.215 -7.378 1.00 94.88 83 SER A O 1
ATOM 664 N N . SER A 1 84 ? -4.138 2.319 -5.474 1.00 95.06 84 SER A N 1
ATOM 665 C CA . SER A 1 84 ? -5.309 1.468 -5.311 1.00 95.06 84 SER A CA 1
ATOM 666 C C . SER A 1 84 ? -5.619 1.242 -3.845 1.00 95.06 84 SER A C 1
ATOM 668 O O . SER A 1 84 ? -4.710 0.999 -3.050 1.00 95.06 84 SER A O 1
ATOM 670 N N . TRP A 1 85 ? -6.907 1.198 -3.524 1.00 96.81 85 TRP A N 1
ATOM 671 C CA . TRP A 1 85 ? -7.384 0.831 -2.201 1.00 96.81 85 TRP A CA 1
ATOM 672 C C . TRP A 1 85 ? -7.124 -0.648 -1.925 1.00 96.81 85 TRP A C 1
ATOM 674 O O . TRP A 1 85 ? -7.568 -1.527 -2.671 1.00 96.81 85 TRP A O 1
ATOM 684 N N . LYS A 1 86 ? -6.378 -0.926 -0.855 1.00 95.56 86 LYS A N 1
ATOM 685 C CA . LYS A 1 86 ? -6.078 -2.282 -0.394 1.00 95.56 86 LYS A CA 1
ATOM 686 C C . LYS A 1 86 ? -6.542 -2.486 1.043 1.00 95.56 86 LYS A C 1
ATOM 688 O O . LYS A 1 86 ? -6.431 -1.564 1.845 1.00 95.56 86 LYS A O 1
ATOM 693 N N . PRO A 1 87 ? -7.024 -3.687 1.402 1.00 95.62 87 PRO A N 1
ATOM 694 C CA . PRO A 1 87 ? -7.441 -3.971 2.768 1.00 95.62 87 PRO A CA 1
ATOM 695 C C . PRO A 1 87 ? -6.311 -3.754 3.780 1.00 95.62 87 PRO A C 1
ATOM 697 O O . PRO A 1 87 ? -5.200 -4.252 3.577 1.00 95.62 87 PRO A O 1
ATOM 700 N N . VAL A 1 88 ? -6.626 -3.110 4.909 1.00 95.75 88 VAL A N 1
ATOM 701 C CA . VAL A 1 88 ? -5.682 -2.923 6.028 1.00 95.75 88 VAL A CA 1
ATOM 702 C C . VAL A 1 88 ? -5.125 -4.265 6.502 1.00 95.75 88 VAL A C 1
ATOM 704 O O . VAL A 1 88 ? -3.929 -4.373 6.735 1.00 95.75 88 VAL A O 1
ATOM 707 N N . THR A 1 89 ? -5.960 -5.308 6.546 1.00 93.88 89 TH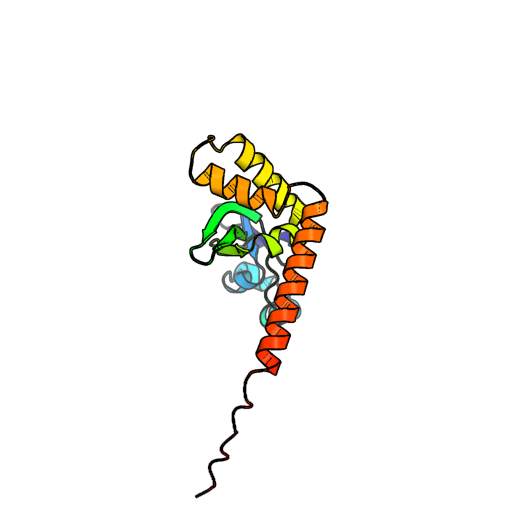R A N 1
ATOM 708 C CA . THR A 1 89 ? -5.539 -6.685 6.874 1.00 93.88 89 THR A CA 1
ATOM 709 C C . THR A 1 89 ? -4.337 -7.164 6.061 1.00 93.88 89 THR A C 1
ATOM 711 O O . THR A 1 89 ? -3.448 -7.790 6.612 1.00 93.88 89 THR A O 1
ATOM 714 N N . ILE A 1 90 ? -4.274 -6.866 4.763 1.00 92.44 90 ILE A N 1
ATOM 715 C CA . ILE A 1 90 ? -3.146 -7.294 3.926 1.00 92.44 90 ILE A CA 1
ATOM 716 C C . ILE A 1 90 ? -1.936 -6.397 4.200 1.00 92.44 90 ILE A C 1
ATOM 718 O O . ILE A 1 90 ? -0.828 -6.882 4.382 1.00 92.44 90 ILE A O 1
ATOM 722 N N . MET A 1 91 ? -2.148 -5.082 4.278 1.00 94.81 91 MET A N 1
ATOM 723 C CA . MET A 1 91 ? -1.056 -4.116 4.425 1.00 94.81 91 MET A CA 1
ATOM 724 C C . MET A 1 91 ? -0.367 -4.182 5.796 1.00 94.81 91 MET A C 1
ATOM 726 O O . MET A 1 91 ? 0.851 -4.025 5.878 1.00 94.81 91 MET A O 1
ATOM 730 N N . ALA A 1 92 ? -1.124 -4.437 6.863 1.00 93.56 92 ALA A N 1
ATOM 731 C CA . ALA A 1 92 ? -0.597 -4.593 8.215 1.00 93.56 92 ALA A CA 1
ATOM 732 C C . ALA A 1 92 ? 0.188 -5.905 8.394 1.00 93.56 92 ALA A C 1
ATOM 734 O O . ALA A 1 92 ? 1.116 -5.938 9.197 1.00 93.56 92 ALA A O 1
ATOM 735 N N . GLU A 1 93 ? -0.147 -6.961 7.642 1.00 91.69 93 GLU A N 1
ATOM 736 C CA . GLU A 1 93 ? 0.604 -8.225 7.622 1.00 91.69 93 GLU A CA 1
ATOM 737 C C . GLU A 1 93 ? 1.860 -8.104 6.746 1.00 91.69 93 GLU A C 1
ATOM 739 O O . GLU A 1 93 ? 2.979 -8.251 7.239 1.00 91.69 93 GLU A O 1
ATOM 744 N N . ASP A 1 94 ? 1.674 -7.780 5.465 1.00 90.19 94 ASP A N 1
ATOM 745 C CA . ASP A 1 94 ? 2.704 -7.924 4.432 1.00 90.19 94 ASP A CA 1
ATOM 746 C C . ASP A 1 94 ? 3.686 -6.733 4.407 1.00 90.19 94 ASP A C 1
ATOM 748 O O . ASP A 1 94 ? 4.833 -6.876 3.986 1.00 90.19 94 ASP A O 1
ATOM 752 N N . VAL A 1 95 ? 3.266 -5.544 4.867 1.00 92.81 95 VAL A N 1
ATOM 753 C CA . VAL A 1 95 ? 4.038 -4.286 4.745 1.00 92.81 95 VAL A CA 1
ATOM 754 C C . VAL A 1 95 ? 4.031 -3.460 6.038 1.00 92.81 95 VAL A C 1
ATOM 756 O O . VAL A 1 95 ? 4.021 -2.223 6.035 1.00 92.81 95 VAL A O 1
ATOM 759 N N . TYR A 1 96 ? 4.076 -4.160 7.173 1.00 93.50 96 TYR A N 1
ATOM 760 C CA . TYR A 1 96 ? 3.870 -3.612 8.516 1.00 93.50 96 TYR A CA 1
ATOM 761 C C . TYR A 1 96 ? 4.670 -2.340 8.845 1.00 93.50 96 TYR A C 1
ATOM 763 O O . TYR A 1 96 ? 4.139 -1.418 9.460 1.00 93.50 96 TYR A O 1
ATOM 771 N N . LEU A 1 97 ? 5.939 -2.243 8.433 1.00 93.62 97 LEU A N 1
ATOM 772 C CA . LEU A 1 97 ? 6.749 -1.055 8.735 1.00 93.62 97 LEU A CA 1
ATOM 773 C C . LEU A 1 97 ? 6.188 0.209 8.070 1.00 93.62 97 LEU A C 1
ATOM 775 O O . LEU A 1 97 ? 6.106 1.252 8.720 1.00 93.62 97 LEU A O 1
ATOM 779 N N . LYS A 1 98 ? 5.744 0.114 6.809 1.00 95.38 98 LYS A N 1
ATOM 780 C CA . LYS A 1 98 ? 5.108 1.235 6.098 1.00 95.38 98 LYS A CA 1
ATOM 781 C C . LYS A 1 98 ? 3.744 1.552 6.697 1.00 95.38 98 LYS A C 1
ATOM 783 O O . LYS A 1 98 ? 3.406 2.722 6.864 1.00 95.38 98 LYS A O 1
ATOM 788 N N . TYR A 1 99 ? 2.998 0.512 7.072 1.00 96.00 99 TYR A N 1
ATOM 789 C CA . TYR A 1 99 ? 1.706 0.641 7.740 1.00 96.00 99 TYR A CA 1
ATOM 790 C C . TYR A 1 99 ? 1.843 1.440 9.039 1.00 96.00 99 TYR A C 1
ATOM 792 O O . TYR A 1 99 ? 1.208 2.480 9.210 1.00 96.00 99 TYR A O 1
ATOM 800 N N . LYS A 1 100 ? 2.749 0.999 9.916 1.00 95.75 100 LYS A N 1
ATOM 801 C CA . LYS A 1 100 ? 3.043 1.638 11.198 1.00 95.75 100 LYS A CA 1
ATOM 802 C C . LYS A 1 100 ? 3.434 3.100 11.013 1.00 95.75 100 LYS A C 1
ATOM 804 O O . LYS A 1 100 ? 2.872 3.969 11.670 1.00 95.75 100 LYS A O 1
ATOM 809 N N . GLN A 1 101 ? 4.368 3.377 10.104 1.00 95.88 101 GLN A N 1
ATOM 810 C CA . GLN A 1 101 ? 4.823 4.741 9.831 1.00 95.88 101 GLN A CA 1
ATOM 811 C C . GLN A 1 101 ? 3.686 5.651 9.363 1.00 95.88 101 GLN A C 1
ATOM 813 O O . GLN A 1 101 ? 3.582 6.784 9.834 1.00 95.88 101 GLN A O 1
ATOM 818 N N . TYR A 1 102 ? 2.840 5.172 8.450 1.00 97.00 102 TYR A N 1
ATOM 819 C CA . TYR A 1 102 ? 1.696 5.938 7.968 1.00 97.00 102 TYR A CA 1
ATOM 820 C C . TYR A 1 102 ? 0.695 6.217 9.089 1.00 97.00 102 TYR A C 1
ATOM 822 O O . TYR A 1 102 ? 0.339 7.371 9.313 1.00 97.00 102 TYR A O 1
ATOM 830 N N . MET A 1 103 ? 0.300 5.188 9.839 1.00 96.25 103 MET A N 1
ATOM 831 C CA . MET A 1 103 ? -0.691 5.329 10.903 1.00 96.25 103 MET A CA 1
ATOM 832 C C . MET A 1 103 ? -0.226 6.249 12.028 1.00 96.25 103 MET A C 1
ATOM 834 O O . MET A 1 103 ? -0.998 7.083 12.496 1.00 96.25 103 MET A O 1
ATOM 838 N N . SER A 1 104 ? 1.047 6.167 12.425 1.00 95.19 104 SER A N 1
ATOM 839 C CA . SER A 1 104 ? 1.612 7.093 13.410 1.00 95.19 104 SER A CA 1
ATOM 840 C C . SER A 1 104 ? 1.583 8.544 12.917 1.00 95.19 104 SER A C 1
ATOM 842 O O . SER A 1 104 ? 1.260 9.442 13.692 1.00 95.19 104 SER A O 1
ATOM 844 N N . LYS A 1 105 ? 1.869 8.787 11.630 1.00 95.75 105 LYS A N 1
ATOM 845 C CA . LYS A 1 105 ? 1.781 10.131 11.034 1.00 95.75 105 LYS A CA 1
ATOM 846 C C . LYS A 1 105 ? 0.338 10.626 10.956 1.00 95.75 105 LYS A C 1
ATOM 848 O O . LYS A 1 105 ? 0.074 11.755 11.357 1.00 95.75 105 LYS A O 1
ATOM 853 N N . ALA A 1 106 ? -0.587 9.786 10.495 1.00 95.00 106 ALA A N 1
ATOM 854 C CA . ALA A 1 106 ? -2.006 10.122 10.415 1.00 95.00 106 ALA A CA 1
ATOM 855 C C . ALA A 1 106 ? -2.568 10.472 11.801 1.00 95.00 106 ALA A C 1
ATOM 857 O O . ALA A 1 106 ? -3.235 11.490 11.961 1.00 95.00 106 ALA A O 1
ATOM 858 N N . CYS A 1 107 ? -2.209 9.703 12.831 1.00 92.81 107 CYS A N 1
ATOM 859 C CA . CYS A 1 107 ? -2.633 9.952 14.209 1.00 92.81 107 CYS A CA 1
ATOM 860 C C . CYS A 1 107 ? -2.177 11.318 14.742 1.00 92.81 107 CYS A C 1
ATOM 862 O O . CYS A 1 107 ? -2.892 11.935 15.525 1.00 92.81 107 CYS A O 1
ATOM 864 N N . ALA A 1 108 ? -1.012 11.807 14.311 1.00 92.94 108 ALA A N 1
ATOM 865 C CA . ALA A 1 108 ? -0.511 13.121 14.706 1.00 92.94 108 ALA A CA 1
ATOM 866 C C . ALA A 1 108 ? -1.184 14.287 13.956 1.00 92.94 108 ALA A C 1
ATOM 868 O O . ALA A 1 108 ? -1.110 15.426 14.410 1.00 92.94 108 ALA A O 1
ATOM 869 N N . GLN A 1 109 ? -1.801 14.026 12.802 1.00 93.12 109 GLN A N 1
ATOM 870 C CA . GLN A 1 109 ? -2.338 15.059 11.908 1.00 93.12 109 GLN A CA 1
ATOM 871 C C . GLN A 1 109 ? -3.859 15.203 11.990 1.00 93.12 109 GLN A C 1
ATOM 873 O O . GLN A 1 109 ? -4.399 16.269 11.694 1.00 93.12 109 GLN A O 1
ATOM 878 N N . VAL A 1 110 ? -4.562 14.135 12.359 1.00 93.19 110 VAL A N 1
ATOM 879 C CA . VAL A 1 110 ? -6.021 14.091 12.309 1.00 93.19 110 VAL A CA 1
ATOM 880 C C . VAL A 1 110 ? -6.633 14.709 13.568 1.00 93.19 110 VAL A C 1
ATOM 882 O O . VAL A 1 110 ? -6.343 14.301 14.691 1.00 93.19 110 VAL A O 1
ATOM 885 N N . GLN A 1 111 ? -7.527 15.682 13.376 1.00 92.06 111 GLN A N 1
ATOM 886 C CA . GLN A 1 111 ? -8.194 16.386 14.472 1.00 92.06 111 GLN A CA 1
ATOM 887 C C . GLN A 1 111 ? -9.283 15.520 15.129 1.00 92.06 111 GLN A C 1
ATOM 889 O O . GLN A 1 111 ? -10.138 14.992 14.407 1.00 92.06 111 GLN A O 1
ATOM 894 N N . PRO A 1 112 ? -9.314 15.411 16.472 1.00 93.44 112 PRO A N 1
ATOM 895 C CA . PRO A 1 112 ? -10.375 14.711 17.192 1.00 93.44 112 PRO A CA 1
ATOM 896 C C . PRO A 1 112 ? -11.778 15.221 16.841 1.00 93.44 112 PRO A C 1
ATOM 898 O O . PRO A 1 112 ? -11.979 16.411 16.611 1.00 93.44 112 PRO A O 1
ATOM 901 N N . GLY A 1 113 ? -12.756 14.313 16.804 1.00 89.44 113 GLY A N 1
ATOM 902 C CA . GLY A 1 113 ? -14.156 14.635 16.491 1.00 89.44 113 GLY A CA 1
ATOM 903 C C . GLY A 1 113 ? -14.484 14.740 14.997 1.00 89.44 113 GLY A C 1
ATOM 904 O O . GLY A 1 113 ? -15.650 14.897 14.642 1.00 89.44 113 GLY A O 1
ATOM 905 N N . THR A 1 114 ? -13.493 14.615 14.110 1.00 93.00 114 THR A N 1
ATOM 906 C CA . THR A 1 114 ? -13.719 14.530 12.659 1.00 93.00 114 THR A CA 1
ATOM 907 C C . THR A 1 114 ? -14.048 13.105 12.215 1.00 93.00 114 THR A C 1
ATOM 909 O O . THR A 1 114 ? -13.741 12.131 12.904 1.00 93.00 114 THR A O 1
ATOM 912 N N . MET A 1 115 ? -14.634 12.953 11.023 1.00 90.12 115 MET A N 1
ATOM 913 C CA . MET A 1 115 ? -14.885 11.617 10.471 1.00 90.12 115 MET A CA 1
ATOM 914 C C . MET A 1 115 ? -13.598 10.843 10.200 1.00 90.12 115 MET A C 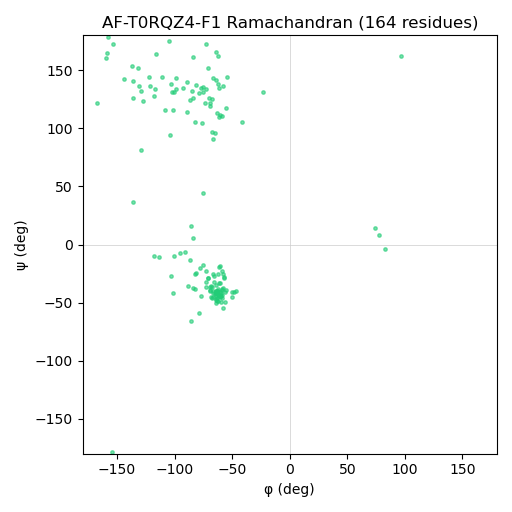1
ATOM 916 O O . MET A 1 115 ? -13.516 9.676 10.569 1.00 90.12 115 MET A O 1
ATOM 920 N N . ALA A 1 116 ? -12.570 11.521 9.686 1.00 89.81 116 ALA A N 1
ATOM 921 C CA . ALA A 1 116 ? -11.243 10.939 9.512 1.00 89.81 116 ALA A CA 1
ATOM 922 C C . ALA A 1 116 ? -10.662 10.424 10.841 1.00 89.81 116 ALA A C 1
ATOM 924 O O . ALA A 1 116 ? -10.036 9.369 10.875 1.00 89.81 116 ALA A O 1
ATOM 925 N N . HIS A 1 117 ? -10.906 11.125 11.957 1.00 93.12 117 HIS A N 1
ATOM 926 C CA . HIS A 1 117 ? -10.488 10.647 13.277 1.00 93.12 117 HIS A CA 1
ATOM 927 C C . HIS A 1 117 ? -11.197 9.354 13.650 1.00 93.12 117 HIS A C 1
ATOM 929 O O . HIS A 1 117 ? -10.548 8.393 14.042 1.00 93.12 117 HIS A O 1
ATOM 935 N N . ASN A 1 118 ? -12.517 9.310 13.481 1.00 93.19 118 ASN A N 1
ATOM 936 C CA . ASN A 1 118 ? -13.309 8.138 13.837 1.00 93.19 118 ASN A CA 1
ATOM 937 C C . ASN A 1 118 ? -12.923 6.911 13.000 1.00 93.19 118 ASN A C 1
ATOM 939 O O . ASN A 1 118 ? -12.807 5.815 13.549 1.00 93.19 118 ASN A O 1
ATOM 943 N N . GLU A 1 119 ? -12.678 7.091 11.699 1.00 94.25 119 GLU A N 1
ATOM 944 C CA . GLU A 1 119 ? -12.178 6.023 10.829 1.00 94.25 119 GLU A CA 1
ATOM 945 C C . GLU A 1 119 ? -10.796 5.544 11.274 1.00 94.25 119 GLU A C 1
ATOM 947 O O . GLU A 1 119 ? -10.591 4.344 11.458 1.00 94.25 119 GLU A O 1
ATOM 952 N N . LEU A 1 120 ? -9.861 6.468 11.514 1.00 95.50 120 LEU A N 1
ATOM 953 C CA . LEU A 1 120 ? -8.519 6.132 11.975 1.00 95.50 120 LEU A CA 1
ATOM 954 C C . LEU A 1 120 ? -8.546 5.376 13.309 1.00 95.50 120 LEU A C 1
ATOM 956 O O . LEU A 1 120 ? -7.882 4.351 13.453 1.00 95.50 120 LEU A O 1
ATOM 960 N N . THR A 1 121 ? -9.329 5.847 14.280 1.00 95.31 121 THR A N 1
ATOM 961 C CA . THR A 1 121 ? -9.471 5.199 15.588 1.00 95.31 121 THR A CA 1
ATOM 962 C C . THR A 1 121 ? -10.095 3.813 15.460 1.00 95.31 121 THR A C 1
ATOM 964 O O . THR A 1 121 ? -9.645 2.882 16.127 1.00 95.31 121 THR A O 1
ATOM 967 N N . ALA A 1 122 ? -11.097 3.643 14.593 1.00 95.31 122 ALA A N 1
ATOM 968 C CA . ALA A 1 122 ? -11.691 2.337 14.326 1.00 95.31 122 ALA A CA 1
ATOM 969 C C . ALA A 1 122 ? -10.669 1.366 13.718 1.00 95.31 122 ALA A C 1
ATOM 971 O O . ALA A 1 122 ? -10.570 0.228 14.176 1.00 95.31 122 ALA A O 1
ATOM 972 N N . ILE A 1 123 ? -9.860 1.830 12.760 1.00 95.31 123 ILE A N 1
ATOM 973 C CA . ILE A 1 123 ? -8.790 1.024 12.166 1.00 95.31 123 ILE A CA 1
ATOM 974 C C . ILE A 1 123 ? -7.753 0.635 13.219 1.00 95.31 123 ILE A C 1
ATOM 976 O O . ILE A 1 123 ? -7.422 -0.539 13.339 1.00 95.31 123 ILE A O 1
ATOM 980 N N . LEU A 1 124 ? -7.272 1.589 14.017 1.00 95.38 124 LEU A N 1
ATOM 981 C CA . LEU 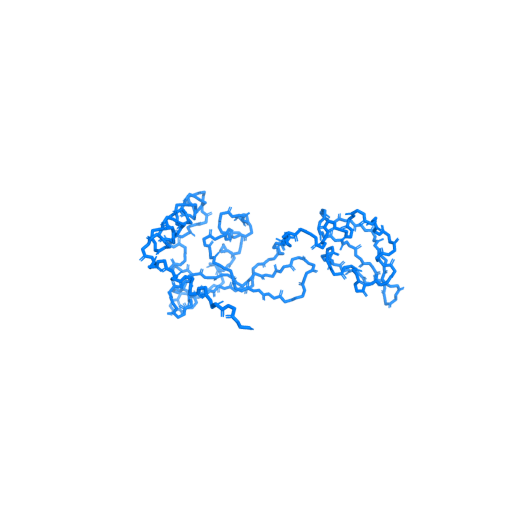A 1 124 ? -6.253 1.343 15.041 1.00 95.38 124 LEU A CA 1
ATOM 982 C C . LEU A 1 124 ? -6.737 0.439 16.177 1.00 95.38 124 LEU A C 1
ATOM 984 O O . LEU A 1 124 ? -5.927 -0.251 16.793 1.00 95.38 124 LEU A O 1
ATOM 988 N N . ARG A 1 125 ? -8.044 0.421 16.449 1.00 94.06 125 ARG A N 1
ATOM 989 C CA . ARG A 1 125 ? -8.647 -0.502 17.415 1.00 94.06 125 ARG A CA 1
ATOM 990 C C . ARG A 1 125 ? -8.572 -1.954 16.942 1.00 94.06 125 ARG A C 1
ATOM 992 O O . ARG A 1 125 ? -8.405 -2.841 17.773 1.00 94.06 125 ARG A O 1
ATOM 999 N N . GLU A 1 126 ? -8.726 -2.197 15.642 1.00 92.50 126 GLU A N 1
ATOM 1000 C CA . GLU A 1 126 ? -8.673 -3.547 15.064 1.00 92.50 126 GLU A CA 1
ATOM 1001 C C . GLU A 1 126 ? -7.243 -3.956 14.670 1.00 92.50 126 GLU A C 1
ATOM 1003 O O . GLU A 1 126 ? -6.844 -5.105 14.856 1.00 92.50 126 GLU A O 1
ATOM 1008 N N . PHE A 1 127 ? -6.448 -3.000 14.187 1.00 93.31 127 PHE A N 1
ATOM 1009 C CA . PHE A 1 127 ? -5.076 -3.179 13.717 1.00 93.31 127 PHE A CA 1
ATOM 1010 C C . PHE A 1 127 ? -4.147 -2.145 14.381 1.00 93.31 127 PHE A C 1
ATOM 1012 O O . PHE A 1 127 ? -3.823 -1.117 13.781 1.00 93.31 127 PHE A O 1
ATOM 1019 N N . PRO A 1 128 ? -3.690 -2.375 15.620 1.00 92.94 128 PRO A N 1
ATOM 1020 C CA . PRO A 1 128 ? -2.822 -1.429 16.327 1.00 92.94 128 PRO A CA 1
ATOM 1021 C C . PRO A 1 128 ? -1.454 -1.234 15.643 1.00 92.94 128 PRO A C 1
ATOM 1023 O O . PRO A 1 128 ? -1.034 -1.996 14.785 1.00 92.94 128 PRO A O 1
ATOM 1026 N N . THR A 1 129 ? -0.687 -0.208 16.011 1.00 91.06 129 THR A N 1
ATOM 1027 C CA . THR A 1 129 ? 0.662 0.029 15.437 1.00 91.06 129 THR A CA 1
ATOM 1028 C C . THR A 1 129 ? 1.785 -0.743 16.139 1.00 91.06 129 THR A C 1
ATOM 1030 O O . THR A 1 129 ? 2.962 -0.384 16.021 1.00 91.06 129 THR A O 1
ATOM 1033 N N . ASP A 1 130 ? 1.428 -1.754 16.926 1.00 89.31 130 ASP A N 1
ATOM 1034 C CA . ASP A 1 130 ? 2.356 -2.669 17.580 1.00 89.31 130 ASP A CA 1
ATOM 1035 C C . ASP A 1 130 ? 2.374 -4.038 16.875 1.00 89.31 130 ASP A C 1
ATOM 1037 O O . ASP A 1 130 ? 1.618 -4.298 15.932 1.00 89.31 130 ASP A O 1
ATOM 1041 N N . ALA A 1 131 ? 3.271 -4.919 17.325 1.00 78.12 131 ALA A N 1
ATOM 1042 C CA . ALA A 1 131 ? 3.463 -6.231 16.715 1.00 78.12 131 ALA A CA 1
ATOM 1043 C C . ALA A 1 131 ? 2.199 -7.114 16.748 1.00 78.12 131 ALA A C 1
ATOM 1045 O O . ALA A 1 131 ? 2.110 -8.060 15.968 1.00 78.12 131 ALA A O 1
ATOM 1046 N N . SER A 1 132 ? 1.207 -6.815 17.600 1.00 83.25 132 SER A N 1
ATOM 1047 C CA . SER A 1 132 ? -0.042 -7.581 17.669 1.00 83.25 132 SER A CA 1
ATOM 1048 C C . SER A 1 132 ? -0.890 -7.444 16.400 1.00 83.25 132 SER A C 1
ATOM 1050 O O . SER A 1 132 ? -1.615 -8.374 16.045 1.00 83.25 132 SER A O 1
ATOM 1052 N N . SER A 1 133 ? -0.738 -6.351 15.647 1.00 81.38 133 SER A N 1
ATOM 1053 C CA . SER A 1 133 ? -1.473 -6.147 14.393 1.00 81.38 133 SER A CA 1
ATOM 1054 C C . SER A 1 133 ? -1.142 -7.150 13.304 1.00 81.38 133 SER A C 1
ATOM 1056 O O . SER A 1 133 ? -2.048 -7.556 12.583 1.00 81.38 133 SER A O 1
ATOM 1058 N N . GLN A 1 134 ? 0.106 -7.613 13.213 1.00 83.38 134 GLN A N 1
ATOM 1059 C CA . GLN A 1 134 ? 0.483 -8.673 12.277 1.00 83.38 134 GLN A CA 1
ATOM 1060 C C . GLN A 1 134 ? -0.253 -9.978 12.607 1.00 83.38 134 GLN A C 1
ATOM 1062 O O . GLN A 1 134 ? -0.742 -10.665 11.711 1.00 83.38 134 GLN A O 1
ATOM 1067 N N . TYR A 1 135 ? -0.397 -10.299 13.898 1.00 82.75 135 TYR A N 1
ATOM 1068 C CA . TYR A 1 135 ? -1.155 -11.470 14.343 1.00 82.75 135 TYR A CA 1
ATOM 1069 C C . TYR A 1 135 ? -2.655 -11.311 14.077 1.00 82.75 135 TYR A C 1
ATOM 1071 O O . TYR A 1 135 ? -3.277 -12.236 13.552 1.00 82.75 135 TYR A O 1
ATOM 1079 N N . ALA A 1 136 ? -3.229 -10.143 14.388 1.00 81.12 136 ALA A N 1
ATOM 1080 C CA . ALA A 1 136 ? -4.635 -9.836 14.123 1.00 81.12 136 ALA A CA 1
ATOM 1081 C C . ALA A 1 136 ? -4.953 -9.907 12.620 1.00 81.12 136 ALA A C 1
ATOM 1083 O O . ALA A 1 136 ? -5.918 -10.554 12.209 1.00 81.12 136 ALA A O 1
ATOM 1084 N N . ALA A 1 137 ? -4.088 -9.326 11.791 1.00 82.38 137 ALA A N 1
ATOM 1085 C CA . ALA A 1 137 ? -4.168 -9.355 10.338 1.00 82.38 137 ALA A CA 1
ATOM 1086 C C . ALA A 1 137 ? -4.116 -10.782 9.778 1.00 82.38 137 ALA A C 1
ATOM 1088 O O . ALA A 1 137 ? -5.012 -11.194 9.032 1.00 82.38 137 ALA A O 1
ATOM 1089 N N . LYS A 1 138 ? -3.135 -11.577 10.219 1.00 84.75 138 LYS A N 1
ATOM 1090 C CA . LYS A 1 138 ? -2.999 -12.983 9.829 1.00 84.75 138 LYS A CA 1
ATOM 1091 C C . LYS A 1 138 ? -4.218 -13.813 10.237 1.00 84.75 138 LYS A C 1
ATOM 1093 O O . LYS A 1 138 ? -4.732 -14.603 9.441 1.00 84.75 138 LYS A O 1
ATOM 1098 N N . ALA A 1 139 ? -4.729 -13.621 11.454 1.00 81.94 139 ALA A N 1
ATOM 1099 C CA . ALA A 1 139 ? -5.932 -14.298 11.936 1.00 81.94 139 ALA A CA 1
ATOM 1100 C C . ALA A 1 139 ? -7.175 -13.918 11.109 1.00 81.94 139 ALA A C 1
ATOM 1102 O O . ALA A 1 139 ? -7.917 -14.803 10.667 1.00 81.94 139 ALA A O 1
ATOM 1103 N N . ALA A 1 140 ? -7.369 -12.626 10.826 1.00 79.81 140 ALA A N 1
ATOM 1104 C CA . ALA A 1 140 ? -8.464 -12.128 9.995 1.00 79.81 140 ALA A CA 1
ATOM 1105 C C . ALA A 1 140 ? -8.414 -12.717 8.574 1.00 79.81 140 ALA A C 1
ATOM 1107 O O . ALA A 1 140 ? -9.435 -13.160 8.034 1.00 79.81 140 ALA A O 1
ATOM 1108 N N . ARG A 1 141 ? -7.215 -12.808 7.985 1.00 78.00 141 ARG A N 1
ATOM 1109 C CA . ARG A 1 141 ? -6.994 -13.422 6.671 1.00 78.00 141 ARG A CA 1
ATOM 1110 C C . ARG A 1 141 ? -7.325 -14.911 6.677 1.00 78.00 141 ARG A C 1
ATOM 1112 O O . ARG A 1 141 ? -8.064 -15.375 5.802 1.00 78.00 141 ARG A O 1
ATOM 1119 N N . MET A 1 142 ? -6.856 -15.664 7.673 1.00 75.12 142 MET A N 1
ATOM 1120 C CA . MET A 1 142 ? -7.175 -17.092 7.800 1.00 75.12 142 MET A CA 1
ATOM 1121 C C . MET A 1 142 ? -8.682 -17.330 7.957 1.00 75.12 142 MET A C 1
ATOM 1123 O O . MET A 1 142 ? -9.242 -18.172 7.249 1.00 75.12 142 MET A O 1
ATOM 1127 N N . GLY A 1 143 ? -9.364 -16.537 8.789 1.00 69.62 143 GLY A N 1
ATOM 1128 C CA . GLY A 1 143 ? -10.818 -16.613 8.957 1.00 69.62 143 GLY A CA 1
ATOM 1129 C C . GLY A 1 143 ? -11.590 -16.339 7.661 1.00 69.62 143 GLY A C 1
ATOM 1130 O O . GLY A 1 143 ? -12.541 -17.055 7.334 1.00 69.62 143 GLY A O 1
ATOM 1131 N N . ARG A 1 144 ? -11.150 -15.359 6.860 1.00 60.69 144 ARG A N 1
ATOM 1132 C CA . ARG A 1 144 ? -11.750 -15.049 5.549 1.00 60.69 144 ARG A CA 1
ATOM 1133 C C . ARG A 1 144 ? -11.543 -16.183 4.545 1.00 60.69 144 ARG A C 1
ATOM 1135 O O . ARG A 1 144 ? -12.463 -16.549 3.815 1.00 60.69 144 ARG A O 1
ATOM 1142 N N . THR A 1 145 ? -10.355 -16.783 4.557 1.00 62.72 145 THR A N 1
ATOM 1143 C CA . THR A 1 145 ? -9.997 -17.896 3.667 1.00 62.72 145 THR A CA 1
ATOM 1144 C C . THR A 1 145 ? -10.822 -19.146 3.988 1.00 62.72 145 THR A C 1
ATOM 1146 O O . THR A 1 145 ? -11.352 -19.791 3.081 1.00 62.72 145 THR A O 1
ATOM 1149 N N . GLN A 1 146 ? -11.015 -19.453 5.275 1.00 54.56 146 GLN A N 1
ATOM 1150 C CA . GLN A 1 146 ? -11.876 -20.554 5.718 1.00 54.56 146 GLN A CA 1
ATOM 1151 C C . GLN A 1 146 ? -13.350 -20.331 5.351 1.00 54.56 146 GLN A C 1
ATOM 1153 O O . GLN A 1 146 ? -13.985 -21.243 4.819 1.00 54.56 146 GLN A O 1
ATOM 1158 N N . ARG A 1 147 ? -13.892 -19.118 5.553 1.00 58.16 147 ARG A N 1
ATOM 1159 C CA . ARG A 1 147 ? -15.276 -18.787 5.157 1.00 58.16 147 ARG A CA 1
ATOM 1160 C C . ARG A 1 147 ? -15.497 -18.924 3.650 1.00 58.16 147 ARG A C 1
ATOM 1162 O O . ARG A 1 147 ? -16.474 -19.550 3.242 1.00 58.16 147 ARG A O 1
ATOM 1169 N N . ASN A 1 148 ? -14.570 -18.428 2.829 1.00 59.28 148 ASN A N 1
ATOM 1170 C CA . ASN A 1 148 ? -14.645 -18.574 1.371 1.00 59.28 148 ASN A CA 1
ATOM 1171 C C . ASN A 1 148 ? -14.593 -20.047 0.936 1.00 59.28 148 ASN A C 1
ATOM 1173 O O . ASN A 1 148 ? -15.319 -20.451 0.026 1.00 59.28 148 ASN A O 1
ATOM 1177 N N . ARG A 1 149 ? -13.779 -20.875 1.606 1.00 54.31 149 ARG A N 1
ATOM 1178 C CA . ARG A 1 149 ? -13.701 -22.318 1.334 1.00 54.31 149 ARG A CA 1
ATOM 1179 C C . ARG A 1 149 ? -15.017 -23.034 1.656 1.00 54.31 149 ARG A C 1
ATOM 1181 O O . ARG A 1 149 ? -15.471 -23.837 0.846 1.00 54.31 149 ARG A O 1
ATOM 1188 N N . LEU A 1 150 ? -15.651 -22.695 2.780 1.00 56.41 150 LEU A N 1
ATOM 1189 C CA . LEU A 1 150 ? -16.942 -23.256 3.200 1.00 56.41 150 LEU A CA 1
ATOM 1190 C C . LEU A 1 150 ? -18.111 -22.814 2.305 1.00 56.41 150 LEU A C 1
ATOM 1192 O O . LEU A 1 150 ? -19.023 -23.599 2.042 1.00 56.41 150 LEU A O 1
ATOM 1196 N N . GLN A 1 151 ? -18.093 -21.576 1.806 1.00 58.91 151 GLN A N 1
ATOM 1197 C CA . GLN A 1 151 ? -19.090 -21.112 0.837 1.00 58.91 151 GLN A CA 1
ATOM 1198 C C . GLN A 1 151 ? -18.923 -21.805 -0.520 1.00 58.91 151 GLN A C 1
ATOM 1200 O O . GLN A 1 151 ? -19.911 -22.234 -1.113 1.00 58.91 151 GLN A O 1
ATOM 1205 N N . LYS A 1 152 ? -17.681 -22.007 -0.980 1.00 57.66 152 LYS A N 1
ATOM 1206 C CA . LYS A 1 152 ? -17.403 -22.725 -2.232 1.00 57.66 152 LYS A CA 1
ATOM 1207 C C . LYS A 1 152 ? -17.797 -24.205 -2.163 1.00 57.66 152 LYS A C 1
ATOM 1209 O O . LYS A 1 152 ? -18.249 -24.740 -3.166 1.00 57.66 152 LYS A O 1
ATOM 1214 N N . SER A 1 153 ? -17.696 -24.846 -0.995 1.00 58.66 153 SER A N 1
ATOM 1215 C CA . SER A 1 153 ? -18.185 -26.221 -0.795 1.00 58.66 153 SER A CA 1
ATOM 1216 C C . SER A 1 153 ? -19.710 -26.338 -0.684 1.00 58.66 153 SER A C 1
ATOM 1218 O O . SER A 1 153 ? -20.234 -27.435 -0.827 1.00 58.66 153 SER A O 1
ATOM 1220 N N . LYS A 1 154 ? -20.427 -25.235 -0.419 1.00 56.91 154 LYS A N 1
ATOM 1221 C CA . LYS A 1 154 ? -21.900 -25.200 -0.357 1.00 56.91 154 LYS A CA 1
ATOM 1222 C C . LYS A 1 154 ? -22.562 -24.762 -1.668 1.00 56.91 154 LYS A C 1
ATOM 1224 O O . LYS A 1 154 ? -23.784 -24.821 -1.768 1.00 56.91 154 LYS A O 1
ATOM 1229 N N . ALA A 1 155 ? -21.793 -24.324 -2.665 1.00 48.62 155 ALA A N 1
ATOM 1230 C CA . ALA A 1 155 ? -22.338 -24.005 -3.978 1.00 48.62 155 ALA A CA 1
ATOM 1231 C C . ALA A 1 155 ? -22.761 -25.306 -4.692 1.00 48.62 155 ALA A C 1
ATOM 1233 O O . ALA A 1 155 ? -21.932 -26.212 -4.814 1.00 48.62 155 ALA A O 1
ATOM 1234 N N . PRO A 1 156 ? -24.015 -25.431 -5.169 1.00 52.03 156 PRO A N 1
ATOM 1235 C CA . PRO A 1 156 ? -24.443 -26.614 -5.904 1.00 52.03 156 PRO A CA 1
ATOM 1236 C C . PRO A 1 156 ? -23.601 -26.757 -7.176 1.00 52.03 156 PRO A C 1
ATOM 1238 O O . PRO A 1 156 ? -23.354 -25.780 -7.890 1.00 52.03 156 PRO A O 1
ATOM 1241 N N . ALA A 1 157 ? -23.131 -27.978 -7.439 1.00 56.59 157 ALA A N 1
ATOM 1242 C CA . ALA A 1 157 ? -22.356 -28.300 -8.626 1.00 56.59 157 ALA A CA 1
ATOM 1243 C C . ALA A 1 157 ? -23.147 -27.880 -9.873 1.00 56.59 157 ALA A C 1
ATOM 1245 O O . ALA A 1 157 ? -24.247 -28.379 -10.113 1.00 56.59 157 ALA A O 1
ATOM 1246 N N . LYS A 1 158 ? -22.603 -26.945 -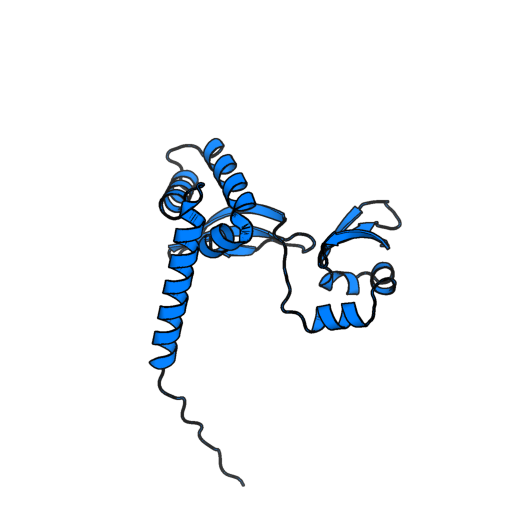10.662 1.00 57.47 158 LYS A N 1
ATOM 1247 C CA . LYS A 1 158 ? -23.177 -26.592 -11.964 1.00 57.47 158 LYS A CA 1
ATOM 1248 C C . LYS A 1 158 ? -23.198 -27.861 -12.813 1.00 57.47 158 LYS A C 1
ATOM 1250 O O . LYS A 1 158 ? -22.138 -28.354 -13.194 1.00 57.47 158 LYS A O 1
ATOM 1255 N N . SER A 1 159 ? -24.391 -28.387 -13.085 1.00 49.00 159 SER A N 1
ATOM 1256 C CA . SER A 1 159 ? -24.580 -29.520 -13.982 1.00 49.00 159 SER A CA 1
ATOM 1257 C C . SER A 1 159 ? -24.070 -29.131 -15.366 1.00 49.00 159 SER A C 1
ATOM 1259 O O . SER A 1 159 ? -24.639 -28.270 -16.040 1.00 49.00 159 SER A O 1
ATOM 1261 N N . THR A 1 160 ? -22.972 -29.742 -15.787 1.00 49.47 160 THR A N 1
ATOM 1262 C CA . THR A 1 160 ? -22.460 -29.661 -17.150 1.00 49.47 160 THR A CA 1
ATOM 1263 C C . THR A 1 160 ? -23.450 -30.367 -18.074 1.00 49.47 160 THR A C 1
ATOM 1265 O O . THR A 1 160 ? -23.366 -31.572 -18.301 1.00 49.47 160 THR A O 1
ATOM 1268 N N . THR A 1 161 ? -24.416 -29.622 -18.614 1.00 46.78 161 THR A N 1
ATOM 1269 C CA . THR A 1 161 ? -25.267 -30.110 -19.702 1.00 46.78 161 THR A CA 1
ATOM 1270 C C . 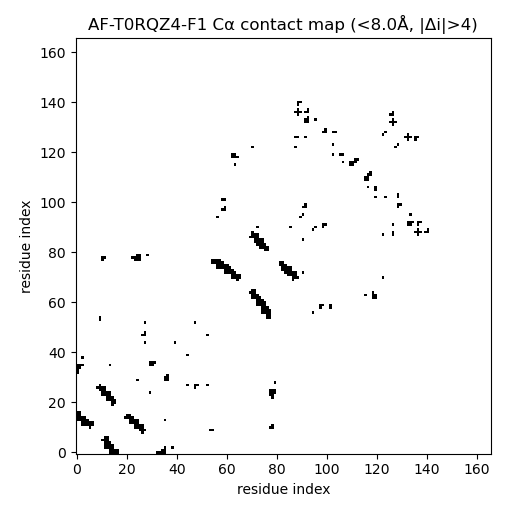THR A 1 161 ? -24.393 -30.273 -20.939 1.00 46.78 161 THR A C 1
ATOM 1272 O O . THR A 1 161 ? -24.089 -29.319 -21.654 1.00 46.78 161 THR A O 1
ATOM 1275 N N . ARG A 1 162 ? -23.945 -31.507 -21.163 1.00 48.88 162 ARG A N 1
ATOM 1276 C CA . ARG A 1 162 ? -23.245 -31.953 -22.365 1.00 48.88 162 ARG A CA 1
ATOM 1277 C C . ARG A 1 1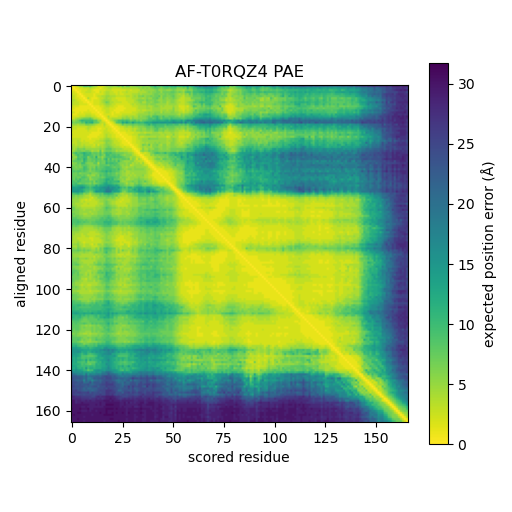62 ? -24.231 -31.835 -23.533 1.00 48.88 162 ARG A C 1
ATOM 1279 O O . ARG A 1 162 ? -25.076 -32.707 -23.711 1.00 48.88 162 ARG A O 1
ATOM 1286 N N . ARG A 1 163 ? -24.185 -30.729 -24.287 1.00 48.25 163 ARG A N 1
ATOM 1287 C CA . ARG A 1 163 ? -24.967 -30.594 -25.527 1.00 48.25 163 ARG A CA 1
ATOM 1288 C C . ARG A 1 163 ? -24.479 -31.650 -26.512 1.00 48.25 163 ARG A C 1
ATOM 1290 O O . ARG A 1 163 ? -23.324 -31.639 -26.931 1.00 48.25 163 ARG A O 1
ATOM 1297 N N . GLY A 1 164 ? -25.372 -32.592 -26.794 1.00 48.47 164 GLY A N 1
ATOM 1298 C CA . GLY A 1 164 ? -25.198 -33.629 -27.787 1.00 48.47 164 GLY A CA 1
ATOM 1299 C C . GLY A 1 164 ? -25.050 -33.044 -29.187 1.00 48.47 164 GLY A C 1
ATOM 1300 O O . GLY A 1 164 ? -25.731 -32.094 -29.564 1.00 48.47 164 GLY A O 1
ATOM 1301 N N . ARG A 1 165 ? -24.109 -33.661 -29.892 1.00 44.16 165 ARG A N 1
ATOM 1302 C CA . ARG A 1 165 ? -23.936 -33.803 -31.337 1.00 44.16 165 ARG A CA 1
ATOM 1303 C C . ARG A 1 165 ? -25.235 -33.651 -32.148 1.00 44.16 165 ARG A C 1
ATOM 1305 O O . ARG A 1 165 ? -26.188 -34.373 -31.868 1.00 44.16 165 ARG A O 1
ATOM 1312 N N . LEU A 1 166 ? -25.185 -32.829 -33.195 1.00 48.34 166 LEU A N 1
ATOM 1313 C CA . LEU A 1 166 ? -25.748 -33.107 -34.521 1.00 48.34 166 LEU A CA 1
ATOM 1314 C C . LEU A 1 166 ? -24.730 -32.620 -35.553 1.00 48.34 166 LEU A C 1
ATOM 1316 O O . LEU A 1 166 ? -24.243 -31.480 -35.377 1.00 48.34 166 LEU A O 1
#

Foldseek 3Di:
DAFDAAPDLFWTWGADPPPRDTAIAGLLCLVVPPRHVVPDDPVSVVCSVPDPRDWAFDAWDDWDQDPVRFTWTFTDTGRDPGTDTDGPLCCCQPPLVRSLVVLVVQCVVDDPPDPSNVSSVVSCVQQNSDPVNNVSSVVVVVVVVVVVVVVVVPDPPDPPPPDDDD

Radius of gyration: 21.48 Å; Cα contacts (8 Å, |Δi|>4): 219; chains: 1; bounding box: 47×50×52 Å

Secondary structure (DSSP, 8-state):
-EEEEESSSSEEEEE-SSS--EEEEEGGGGGG-HHHHTTS-HHHHHHHHHS---PPEEEEEEEEE-TTS-EEEEEEETTSSSEEEEEHHHHHHHTHHHHHHHHHHHHHHSPTTSHHHHHHHHHHHHS-SSTHHHHHHHHHHHHHHHHHHHHHHHSPP---------

Mean predicted aligned error: 10.5 Å

pLDDT: mean 82.49, std 14.22, range [44.16, 97.62]

Nearest PDB structures (foldseek):
  3kup-assembly1_B  TM=9.316E-01  e=1.704E-01  Homo sapiens
  6v2h-assembly1_A  TM=7.472E-01  e=4.518E-02  Homo sapiens
  6v2h-assembly6_K  TM=7.485E-01  e=4.253E-02  Homo sapiens
  8sp6-assembly2_B  TM=7.420E-01  e=6.489E-02  Homo sapiens
  6v2d-assembly2_C  TM=6.830E-01  e=4.518E-02  Homo sapiens

Sequence (166 aa):
MVIKDTVSDWVYIVEEVRPKKTHHVHAARLKVYNNASKKLSSQLLDAIDFSSMVTEVDHFQGHRINEAGIMELDTVWLGIEGSSWKPVTIMAEDVYLKYKQYMSKACAQVQPGTMAHNELTAILREFPTDASSQYAAKAARMGRTQRNRLQKSKAPAKSTTRRGRL

Solvent-accessible surface area (backbone atoms only — not comparable to full-atom values): 9536 Å² total; per-residue (Å²): 72,37,70,76,51,68,82,49,100,44,27,31,34,32,28,35,85,74,65,82,50,76,41,64,35,19,54,77,58,34,72,79,33,71,60,33,37,73,75,55,53,70,69,57,56,50,47,51,73,74,44,79,83,76,78,48,78,64,52,70,82,48,72,49,62,46,98,87,68,49,50,28,30,32,35,30,37,47,32,49,90,66,66,48,77,39,50,41,49,54,40,36,47,80,41,35,72,62,42,34,55,46,51,56,52,49,64,75,70,50,56,83,92,37,69,68,30,55,44,51,53,54,47,40,72,68,45,41,83,53,80,62,15,34,54,46,18,49,50,54,50,52,54,52,52,52,50,53,52,55,52,61,72,66,53,78,80,81,78,79,79,77,8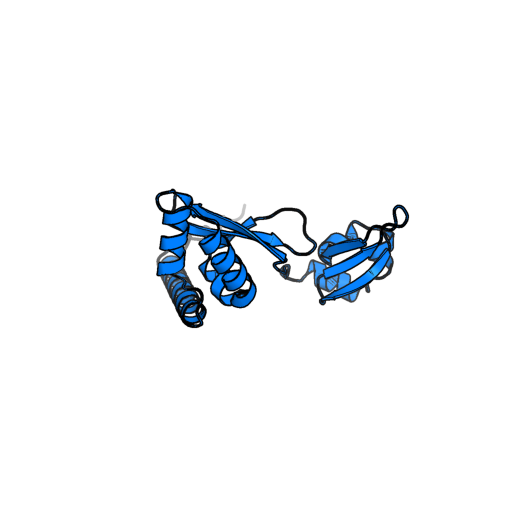0,75,87,131